Protein AF-A0A699RE04-F1 (afdb_monomer_lite)

pLDDT: mean 71.8, std 10.58, range [50.25, 88.62]

Organism: Tanacetum cinerariifolium (NCBI:txid118510)

Sequence (105 aa):
TIMSDSEDSTVTYTSVSSPYEGRLGDVSPGEDGPPVMPEDPYAYVVAAFQALPPPDYVPGPEEPEAPPSPVYIPYPLPAAASPTTDSPGYIPESDPYEDPEDDDD

Foldseek 3Di:
DDDDPCPPPDDDDDDDDDPDPPPPPDDDPPDDPDPDCPPDVCVVVVVVCVPDDDDPDDPDPDDPDDDDDDDDDDDPDDDDPDPPPPDDDDDPPDDDPPDPDDDDD

Secondary structure (DSSP, 8-state):
---------------------------------SPP--SSTTHHHHHHHHHSPPP--PPPPPPPPPPPPP--PPPPPPP-----S-SPPPP--------------

Structure (mmCIF, N/CA/C/O backbone):
data_AF-A0A699RE04-F1
#
_entry.id   AF-A0A699RE04-F1
#
loop_
_atom_site.group_PDB
_atom_site.id
_atom_site.type_symbol
_atom_site.label_atom_id
_atom_site.label_alt_id
_atom_site.label_comp_id
_atom_site.label_asym_id
_atom_site.label_entity_id
_atom_site.label_seq_id
_atom_site.pdbx_PDB_ins_code
_atom_site.Cartn_x
_atom_site.Cartn_y
_atom_site.Cartn_z
_atom_site.occupancy
_atom_site.B_iso_or_equiv
_atom_site.auth_seq_id
_atom_site.auth_comp_id
_atom_site.auth_asym_id
_atom_site.auth_atom_id
_atom_site.pdbx_PDB_model_num
ATOM 1 N N . THR A 1 1 ? 17.978 -18.921 51.648 1.00 53.50 1 THR A N 1
ATOM 2 C CA . THR A 1 1 ? 18.077 -19.986 50.637 1.00 53.50 1 THR A CA 1
ATOM 3 C C . THR A 1 1 ? 18.324 -19.342 49.297 1.00 53.50 1 THR A C 1
ATOM 5 O O . THR A 1 1 ? 17.577 -18.448 48.938 1.00 53.50 1 THR A O 1
ATOM 8 N N . ILE A 1 2 ? 19.463 -19.722 48.717 1.00 64.56 2 ILE A N 1
ATOM 9 C CA . ILE A 1 2 ? 20.168 -19.280 47.502 1.00 64.56 2 ILE A CA 1
ATOM 10 C C . ILE A 1 2 ? 19.438 -18.331 46.531 1.00 64.56 2 ILE A C 1
ATOM 12 O O . ILE A 1 2 ? 18.432 -18.683 45.927 1.00 64.56 2 ILE A O 1
ATOM 16 N N . MET A 1 3 ? 20.015 -17.132 46.377 1.00 64.38 3 MET A N 1
ATOM 17 C CA . MET A 1 3 ? 19.794 -16.222 45.249 1.00 64.38 3 MET A CA 1
ATOM 18 C C . MET A 1 3 ? 20.410 -16.884 44.014 1.00 64.38 3 MET A C 1
ATOM 20 O O . MET A 1 3 ? 21.588 -17.222 44.054 1.00 64.38 3 MET A O 1
ATOM 24 N N . SER A 1 4 ? 19.628 -17.125 42.965 1.00 64.12 4 SER A N 1
ATOM 25 C CA . SER A 1 4 ? 20.145 -17.668 41.707 1.00 64.12 4 SER A CA 1
ATOM 26 C C . SER A 1 4 ? 20.984 -16.604 41.001 1.00 64.12 4 SER A C 1
ATOM 28 O O . SER A 1 4 ? 20.427 -15.647 40.465 1.00 64.12 4 SER A O 1
ATOM 30 N N . ASP A 1 5 ? 22.306 -16.750 41.005 1.00 68.00 5 ASP A N 1
ATOM 31 C CA . ASP A 1 5 ? 23.182 -16.026 40.096 1.00 68.00 5 ASP A CA 1
ATOM 32 C C . ASP A 1 5 ? 23.184 -16.774 38.760 1.00 68.00 5 ASP A C 1
ATOM 34 O O . ASP A 1 5 ? 23.815 -17.808 38.580 1.00 68.00 5 ASP A O 1
ATOM 38 N N . SER A 1 6 ? 22.373 -16.319 37.807 1.00 65.56 6 SER A N 1
ATOM 39 C CA . SER A 1 6 ? 22.404 -16.908 36.470 1.00 65.56 6 SER A CA 1
ATOM 40 C C . SER A 1 6 ? 23.647 -16.401 35.730 1.00 65.56 6 SER A C 1
ATOM 42 O O . SER A 1 6 ? 23.565 -15.441 34.963 1.00 65.56 6 SER A O 1
ATOM 44 N N . GLU A 1 7 ? 24.797 -17.027 35.970 1.00 63.75 7 GLU A N 1
ATOM 45 C CA . GLU A 1 7 ? 26.047 -16.792 35.231 1.00 63.75 7 GLU A CA 1
ATOM 46 C C . GLU A 1 7 ? 26.128 -17.555 33.888 1.00 63.75 7 GLU A C 1
ATOM 48 O O . GLU A 1 7 ? 27.108 -17.439 33.162 1.00 63.75 7 GLU A O 1
ATOM 53 N N . ASP A 1 8 ? 25.065 -18.259 33.482 1.00 63.31 8 ASP A N 1
ATOM 54 C CA . ASP A 1 8 ? 25.083 -19.155 32.312 1.00 63.31 8 ASP A CA 1
ATOM 55 C C . ASP A 1 8 ? 24.355 -18.642 31.054 1.00 63.31 8 ASP A C 1
ATOM 57 O O . ASP A 1 8 ? 24.116 -19.399 30.110 1.00 63.31 8 ASP A O 1
ATOM 61 N N . SER A 1 9 ? 24.008 -17.354 30.960 1.00 63.91 9 SER A N 1
ATOM 62 C CA . SER A 1 9 ? 23.403 -16.821 29.724 1.00 63.91 9 SER A CA 1
ATOM 63 C C . SER A 1 9 ? 24.468 -16.406 28.701 1.00 63.91 9 SER A C 1
ATOM 65 O O . SER A 1 9 ? 24.624 -15.235 28.358 1.00 63.91 9 SER A O 1
ATOM 67 N N . THR A 1 10 ? 25.229 -17.383 28.206 1.00 73.00 10 THR A N 1
ATOM 68 C CA . THR A 1 10 ? 26.146 -17.176 27.076 1.00 73.00 10 THR A CA 1
ATOM 69 C C . THR A 1 10 ? 25.384 -17.382 25.770 1.00 73.00 10 THR A C 1
ATOM 71 O O . THR A 1 10 ? 25.147 -18.508 25.330 1.00 73.00 10 THR A O 1
ATOM 74 N N . VAL A 1 11 ? 24.987 -16.279 25.134 1.00 71.44 11 VAL A N 1
ATOM 75 C CA . VAL A 1 11 ? 24.393 -16.296 23.790 1.00 71.44 11 VAL A CA 1
ATOM 76 C C . VAL A 1 11 ? 25.486 -16.641 22.776 1.00 71.44 11 VAL A C 1
ATOM 78 O O . VAL A 1 11 ? 26.400 -15.854 22.535 1.00 71.44 11 VAL A O 1
ATOM 81 N N . THR A 1 12 ? 25.401 -17.827 22.174 1.00 73.19 12 THR A N 1
ATOM 82 C CA . THR A 1 12 ? 26.295 -18.242 21.087 1.00 73.19 12 THR A CA 1
ATOM 83 C C . THR A 1 12 ? 25.720 -17.792 19.746 1.00 73.19 12 THR A C 1
ATOM 85 O O . THR A 1 12 ? 24.681 -18.268 19.295 1.00 73.19 12 THR A O 1
ATOM 88 N N . TYR A 1 13 ? 26.393 -16.848 19.088 1.00 62.84 13 TYR A N 1
ATOM 89 C CA . TYR A 1 13 ? 26.026 -16.418 17.741 1.00 62.84 13 TYR A CA 1
ATOM 90 C C . TYR A 1 13 ? 26.553 -17.434 16.723 1.00 62.84 13 TYR A C 1
ATOM 92 O O . TYR A 1 13 ? 27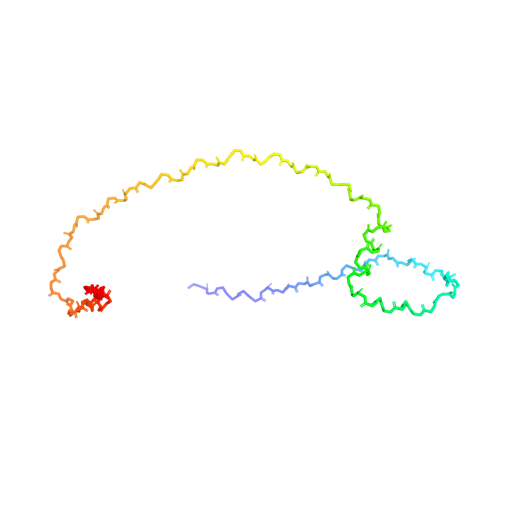.755 -17.514 16.474 1.00 62.84 13 TYR A O 1
ATOM 100 N N . THR A 1 14 ? 25.659 -18.222 16.127 1.00 78.69 14 THR A N 1
ATOM 101 C CA . THR A 1 14 ? 25.995 -19.102 14.999 1.00 78.69 14 THR A CA 1
ATOM 102 C C . THR A 1 14 ? 25.825 -18.290 13.717 1.00 78.69 14 THR A C 1
ATOM 104 O O . THR A 1 14 ? 24.699 -17.976 13.329 1.00 78.69 14 THR A O 1
ATOM 107 N N . SER A 1 15 ? 26.929 -17.902 13.079 1.00 77.00 15 SER A N 1
ATOM 108 C CA . SER A 1 15 ? 26.884 -17.269 11.759 1.00 77.00 15 SER A CA 1
ATOM 109 C C . SER A 1 15 ? 26.867 -18.366 10.700 1.00 77.00 15 SER A C 1
ATOM 111 O O . SER A 1 15 ? 27.844 -19.098 10.539 1.00 77.00 15 SER A O 1
ATOM 113 N N . VAL A 1 16 ? 25.733 -18.523 10.022 1.00 76.75 16 VAL A N 1
ATOM 114 C CA . VAL A 1 16 ? 25.569 -19.493 8.937 1.00 76.75 16 VAL A CA 1
ATOM 115 C C . VAL A 1 16 ? 26.074 -18.835 7.657 1.00 76.75 16 VAL A C 1
ATOM 117 O O . VAL A 1 16 ? 25.447 -17.907 7.149 1.00 76.75 16 VAL A O 1
ATOM 120 N N . SER A 1 17 ? 27.219 -19.281 7.140 1.00 67.25 17 SER A N 1
ATOM 121 C CA . SER A 1 17 ? 27.681 -18.851 5.821 1.00 67.25 17 SER A CA 1
ATOM 122 C C . SER A 1 17 ? 26.825 -19.507 4.738 1.00 67.25 17 SER A C 1
ATOM 124 O O . SER A 1 17 ? 26.578 -20.714 4.752 1.00 67.25 17 SER A O 1
ATOM 126 N N . SER A 1 18 ? 26.347 -18.710 3.786 1.00 70.88 18 SER A N 1
ATOM 127 C CA . SER A 1 18 ? 25.680 -19.225 2.596 1.00 70.88 18 SER A CA 1
ATOM 128 C C . SER A 1 18 ? 26.721 -19.825 1.639 1.00 70.88 18 SER A C 1
ATOM 130 O O . SER A 1 18 ? 27.759 -19.205 1.392 1.00 70.88 18 SER A O 1
ATOM 132 N N . PRO A 1 19 ? 26.481 -21.013 1.056 1.00 71.75 19 PRO A N 1
ATOM 133 C CA . PRO A 1 19 ? 27.315 -21.520 -0.016 1.00 71.75 19 PRO A CA 1
ATOM 134 C C . PRO A 1 19 ? 26.799 -20.915 -1.322 1.00 71.75 19 PRO A C 1
ATOM 136 O O . PRO A 1 19 ? 25.922 -21.474 -1.977 1.00 71.75 19 PRO A O 1
ATOM 139 N N . TYR A 1 20 ? 27.314 -19.750 -1.702 1.00 50.25 20 TYR A N 1
ATOM 140 C CA . TYR A 1 20 ? 27.157 -19.272 -3.072 1.00 50.25 20 TYR A CA 1
ATOM 141 C C . TYR A 1 20 ? 28.520 -18.883 -3.635 1.00 50.25 20 TYR A C 1
ATOM 143 O O . TYR A 1 20 ? 28.832 -17.711 -3.821 1.00 50.25 20 TYR A O 1
ATOM 151 N N . GLU A 1 21 ? 29.329 -19.892 -3.968 1.00 65.12 21 GLU A N 1
ATOM 152 C CA . GLU A 1 21 ? 30.332 -19.753 -5.031 1.00 65.12 21 GLU A CA 1
ATOM 153 C C . GLU A 1 21 ? 29.609 -19.703 -6.388 1.00 65.12 21 GLU A C 1
ATOM 155 O O . GLU A 1 21 ? 29.764 -20.552 -7.265 1.00 65.12 21 GLU A O 1
ATOM 160 N N . GLY A 1 22 ? 28.767 -18.687 -6.563 1.00 55.16 22 GLY A N 1
ATOM 161 C CA . GLY A 1 22 ? 28.291 -18.289 -7.871 1.00 55.16 22 GLY A CA 1
ATOM 162 C C . GLY A 1 22 ? 29.416 -17.527 -8.531 1.00 55.16 22 GLY A C 1
ATOM 163 O O . GLY A 1 22 ? 29.540 -16.324 -8.333 1.00 55.16 22 GLY A O 1
ATOM 164 N N . ARG A 1 23 ? 30.258 -18.243 -9.277 1.00 64.69 23 ARG A N 1
ATOM 165 C CA . ARG A 1 23 ? 31.191 -17.694 -10.262 1.00 64.69 23 ARG A CA 1
ATOM 166 C C . ARG A 1 23 ? 30.488 -16.565 -11.026 1.00 64.69 23 ARG A C 1
ATOM 168 O O . ARG A 1 23 ? 29.747 -16.840 -11.968 1.00 64.69 23 ARG A O 1
ATOM 175 N N . LEU A 1 24 ? 30.716 -15.314 -10.616 1.00 61.47 24 LEU A N 1
ATOM 176 C CA . LEU A 1 24 ? 30.364 -14.115 -11.371 1.00 61.47 24 LEU A CA 1
ATOM 177 C C . LEU A 1 24 ? 31.304 -14.099 -12.572 1.00 61.47 24 LEU A C 1
ATOM 179 O O . LEU A 1 24 ? 32.355 -13.464 -12.578 1.00 61.47 24 LEU A O 1
ATOM 183 N N . GLY A 1 25 ? 30.972 -14.956 -13.535 1.00 54.69 25 GLY A N 1
ATOM 184 C CA . GLY A 1 25 ? 31.549 -14.943 -14.854 1.00 54.69 25 GLY A CA 1
ATOM 185 C C . GLY A 1 25 ? 31.313 -13.558 -15.418 1.00 54.69 25 GLY A C 1
ATOM 186 O O . GLY A 1 25 ? 30.172 -13.162 -15.615 1.00 54.69 25 GLY A O 1
ATOM 187 N N . ASP A 1 26 ? 32.421 -12.855 -15.587 1.00 58.59 26 ASP A N 1
ATOM 188 C CA . ASP A 1 26 ? 32.671 -11.813 -16.567 1.00 58.59 26 ASP A CA 1
ATOM 189 C C . ASP A 1 26 ? 31.662 -11.827 -17.726 1.00 58.59 26 ASP A C 1
ATOM 191 O O . ASP A 1 26 ? 31.820 -12.529 -18.725 1.00 58.59 26 ASP A O 1
ATOM 195 N N . VAL A 1 27 ? 30.580 -11.078 -17.548 1.00 60.72 27 VAL A N 1
ATOM 196 C CA . VAL A 1 27 ? 29.737 -10.597 -18.632 1.00 60.72 27 VAL A CA 1
ATOM 197 C C . VAL A 1 27 ? 29.517 -9.127 -18.326 1.00 60.72 27 VAL A C 1
ATOM 199 O O . VAL A 1 27 ? 28.489 -8.740 -17.777 1.00 60.72 27 VAL A O 1
ATOM 202 N N . SER A 1 28 ? 30.532 -8.312 -18.617 1.00 60.81 28 SER A N 1
ATOM 203 C CA . SER A 1 28 ? 30.337 -6.873 -18.783 1.00 60.81 28 SER A CA 1
ATOM 204 C C . SER A 1 28 ? 29.307 -6.668 -19.896 1.00 60.81 28 SER A C 1
ATOM 206 O O . SER A 1 28 ? 29.614 -6.992 -21.049 1.00 60.81 28 SER A O 1
ATOM 208 N N . PRO A 1 29 ? 28.092 -6.158 -19.611 1.00 60.97 29 PRO A N 1
ATOM 209 C CA . PRO A 1 29 ? 27.265 -5.629 -20.677 1.00 60.97 29 PRO A CA 1
ATOM 210 C C . PRO A 1 29 ? 28.048 -4.455 -21.270 1.00 60.97 29 PRO A C 1
ATOM 212 O O . PRO A 1 29 ? 28.487 -3.561 -20.548 1.00 60.97 29 PRO A O 1
ATOM 215 N N . GLY A 1 30 ? 28.331 -4.538 -22.567 1.00 59.16 30 GLY A N 1
ATOM 216 C CA . GLY A 1 30 ? 29.074 -3.507 -23.276 1.00 59.16 30 GLY A CA 1
ATOM 217 C C . GLY A 1 30 ? 28.469 -2.125 -23.038 1.00 59.16 30 GLY A C 1
ATOM 218 O O . GLY A 1 30 ? 27.253 -1.977 -23.065 1.00 59.16 30 GLY A O 1
ATOM 219 N N . GLU A 1 31 ? 29.367 -1.174 -22.780 1.00 62.91 31 GLU A N 1
ATOM 220 C CA . GLU A 1 31 ? 29.209 0.283 -22.795 1.00 62.91 31 GLU A CA 1
ATOM 221 C C . GLU A 1 31 ? 27.768 0.823 -22.801 1.00 62.91 31 GLU A C 1
ATOM 223 O O . GLU A 1 31 ? 27.213 1.153 -23.845 1.00 62.91 31 GLU A O 1
ATOM 228 N N . ASP A 1 32 ? 27.220 1.047 -21.613 1.00 61.47 32 ASP A N 1
ATOM 229 C CA . ASP A 1 32 ? 26.537 2.309 -21.341 1.00 61.47 32 ASP A CA 1
ATOM 230 C C . ASP A 1 32 ? 27.261 2.920 -20.140 1.00 61.47 32 ASP A C 1
ATOM 232 O O . ASP A 1 32 ? 27.710 2.192 -19.248 1.00 61.47 32 ASP A O 1
ATOM 236 N N . GLY A 1 33 ? 27.502 4.227 -20.156 1.00 67.56 33 GLY A N 1
ATOM 237 C CA . GLY A 1 33 ? 28.203 4.906 -19.065 1.00 67.56 33 GLY A CA 1
ATOM 238 C C . GLY A 1 33 ? 27.516 4.686 -17.707 1.00 67.56 33 GLY A C 1
ATOM 239 O O . GLY A 1 33 ? 26.447 4.079 -17.638 1.00 67.56 33 GLY A O 1
ATOM 240 N N . PRO A 1 34 ? 28.083 5.190 -16.592 1.00 63.12 34 PRO A N 1
ATOM 241 C CA . PRO A 1 34 ? 27.327 5.234 -15.343 1.00 63.12 34 PRO A CA 1
ATOM 242 C C . PRO A 1 34 ? 25.951 5.853 -15.643 1.00 63.12 34 PRO A C 1
ATOM 244 O O . PRO A 1 34 ? 25.925 6.895 -16.309 1.00 63.12 34 PRO A O 1
ATOM 247 N N . PRO A 1 35 ? 24.837 5.211 -15.235 1.00 63.69 35 PRO A N 1
ATOM 248 C CA . PRO A 1 35 ? 23.506 5.644 -15.627 1.00 63.69 35 PRO A CA 1
ATOM 249 C C . PRO A 1 35 ? 23.371 7.124 -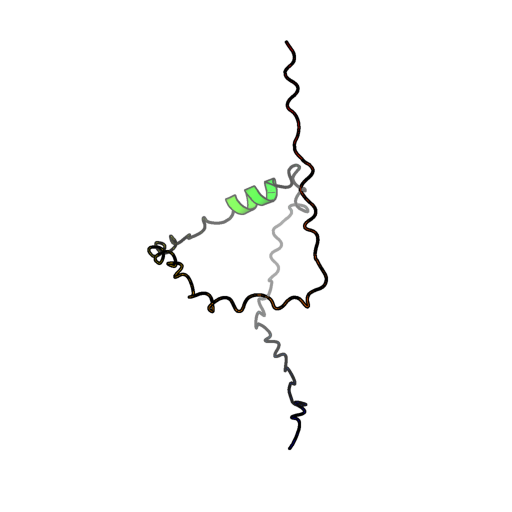15.306 1.00 63.69 35 PRO A C 1
ATOM 251 O O . PRO A 1 35 ? 23.636 7.545 -14.175 1.00 63.69 35 PRO A O 1
ATOM 254 N N . VAL A 1 36 ? 23.040 7.912 -16.331 1.00 72.31 36 VAL A N 1
ATOM 255 C CA . VAL A 1 36 ? 22.771 9.340 -16.182 1.00 72.31 36 VAL A CA 1
ATOM 256 C C . VAL A 1 36 ? 21.750 9.452 -15.060 1.00 72.31 36 VAL A C 1
ATOM 258 O O . VAL A 1 36 ? 20.673 8.865 -15.159 1.00 72.31 36 VAL A O 1
ATOM 261 N N . MET A 1 37 ? 22.125 10.114 -13.960 1.00 73.38 37 MET A N 1
ATOM 262 C CA . MET A 1 37 ? 21.202 10.379 -12.860 1.00 73.38 37 MET A CA 1
ATOM 263 C C . MET A 1 37 ? 19.966 11.016 -13.486 1.00 73.38 37 MET A C 1
ATOM 265 O O . MET A 1 37 ? 20.112 12.099 -14.061 1.00 73.38 37 MET A O 1
ATOM 269 N N . PRO A 1 38 ? 18.799 10.352 -13.452 1.00 75.25 38 PRO A N 1
ATOM 270 C CA . PRO A 1 38 ? 17.638 10.889 -14.125 1.00 75.25 38 PRO A CA 1
ATOM 271 C C . PRO A 1 38 ? 17.333 12.258 -13.527 1.00 75.25 38 PRO A C 1
ATOM 273 O O . PRO A 1 38 ? 17.460 12.461 -12.315 1.00 75.25 38 PRO A O 1
ATOM 276 N N . GLU A 1 39 ? 16.934 13.197 -14.378 1.00 80.38 39 GLU A N 1
ATOM 277 C CA . GLU A 1 39 ? 16.577 14.552 -13.958 1.00 80.38 39 GLU A CA 1
ATOM 278 C C . GLU A 1 39 ? 15.453 14.531 -12.910 1.00 80.38 39 GLU A C 1
ATOM 280 O O . GLU A 1 39 ? 15.368 15.414 -12.058 1.00 80.38 39 GLU A O 1
ATOM 285 N N . ASP A 1 40 ? 14.626 13.484 -12.955 1.00 86.25 40 ASP A N 1
ATOM 286 C CA . ASP A 1 40 ? 13.661 13.132 -11.927 1.00 86.25 40 ASP A CA 1
ATOM 287 C C . ASP A 1 40 ? 14.160 11.930 -11.094 1.00 86.25 40 ASP A C 1
ATOM 289 O O . ASP A 1 40 ? 14.210 10.804 -11.603 1.00 86.25 40 ASP A O 1
ATOM 293 N N . PRO A 1 41 ? 14.458 12.116 -9.794 1.00 85.06 41 PRO A N 1
ATOM 294 C CA . PRO A 1 41 ? 14.829 11.034 -8.880 1.00 85.06 41 PRO A CA 1
ATOM 295 C C . PRO A 1 41 ? 13.830 9.864 -8.837 1.00 85.06 41 PRO A C 1
ATOM 297 O O . PRO A 1 41 ? 14.226 8.730 -8.554 1.00 85.06 41 PRO A O 1
ATOM 300 N N . TYR A 1 42 ? 12.548 10.104 -9.131 1.00 86.12 42 TYR A N 1
ATOM 301 C CA . TYR A 1 42 ? 11.518 9.064 -9.153 1.00 86.12 42 TYR A CA 1
ATOM 302 C C . TYR A 1 42 ? 11.459 8.294 -10.476 1.00 86.12 42 TYR A C 1
ATOM 304 O O . TYR A 1 42 ? 10.875 7.209 -10.515 1.00 86.12 42 TYR A O 1
ATOM 312 N N . ALA A 1 43 ? 12.103 8.771 -11.545 1.00 88.62 43 ALA A N 1
ATOM 313 C CA . ALA A 1 43 ? 12.111 8.067 -12.827 1.00 88.62 43 ALA A CA 1
ATOM 314 C C . ALA A 1 43 ? 12.810 6.703 -12.731 1.00 88.62 43 ALA A C 1
ATOM 316 O O . ALA A 1 43 ? 12.358 5.744 -13.353 1.00 88.62 43 ALA A O 1
ATOM 317 N N . TYR A 1 44 ? 13.848 6.581 -11.895 1.00 81.94 44 TYR A N 1
ATOM 318 C CA . TYR A 1 44 ? 14.478 5.288 -11.602 1.00 81.94 44 TYR A CA 1
ATOM 319 C C . TYR A 1 44 ? 13.484 4.305 -10.971 1.00 81.94 44 TYR A C 1
ATOM 321 O O . TYR A 1 44 ? 13.424 3.142 -11.361 1.00 81.94 44 TYR A O 1
ATOM 329 N N . VAL A 1 45 ? 12.665 4.783 -10.031 1.00 86.75 45 VAL A N 1
ATOM 330 C CA . VAL A 1 45 ? 11.643 3.974 -9.357 1.00 86.75 45 VAL A CA 1
ATOM 331 C C . VAL A 1 45 ? 10.604 3.498 -10.371 1.00 86.75 45 VAL A C 1
ATOM 333 O O . VAL A 1 45 ? 10.314 2.306 -10.445 1.00 86.75 45 VAL A O 1
ATOM 336 N N . VAL A 1 46 ? 10.097 4.406 -11.207 1.00 87.88 46 VAL A N 1
ATOM 337 C CA . VAL A 1 46 ? 9.118 4.084 -12.255 1.00 87.88 46 VAL A CA 1
ATOM 338 C C . VAL A 1 46 ? 9.688 3.083 -13.265 1.00 87.88 46 VAL A C 1
ATOM 340 O O . VAL A 1 46 ? 9.041 2.075 -13.548 1.00 87.88 46 VAL A O 1
ATOM 343 N N . ALA A 1 47 ? 10.897 3.319 -13.778 1.00 85.88 47 ALA A N 1
ATOM 344 C CA . ALA A 1 47 ? 11.543 2.432 -14.743 1.00 85.88 47 ALA A CA 1
ATOM 345 C C . ALA A 1 47 ? 11.816 1.042 -14.152 1.00 85.88 47 ALA A C 1
ATOM 347 O O . ALA A 1 47 ? 11.570 0.033 -14.813 1.00 85.88 47 ALA A O 1
ATOM 348 N N . ALA A 1 48 ? 12.254 0.974 -12.891 1.00 84.38 48 ALA A N 1
ATOM 349 C CA . ALA A 1 48 ? 12.458 -0.290 -12.194 1.00 84.38 48 ALA A CA 1
ATOM 350 C C . ALA A 1 48 ? 11.146 -1.082 -12.072 1.00 84.38 48 ALA A C 1
ATOM 352 O O . ALA A 1 48 ? 11.124 -2.267 -12.392 1.00 84.38 48 ALA A O 1
ATOM 353 N N . PHE A 1 49 ? 10.035 -0.441 -11.696 1.00 84.81 49 PHE A N 1
ATOM 354 C CA . PHE A 1 49 ? 8.732 -1.116 -11.629 1.00 84.81 49 PHE A CA 1
ATOM 355 C C . PHE A 1 49 ? 8.188 -1.538 -13.001 1.00 84.81 49 PHE A C 1
ATOM 357 O O . PHE A 1 49 ? 7.499 -2.550 -13.079 1.00 84.81 49 PHE A O 1
ATOM 364 N N . GLN A 1 50 ? 8.502 -0.812 -14.079 1.00 85.00 50 GLN A N 1
ATOM 365 C CA . GLN A 1 50 ? 8.118 -1.193 -15.448 1.00 85.00 50 GLN A CA 1
ATOM 366 C C . GLN A 1 50 ? 8.957 -2.347 -16.016 1.00 85.00 50 GLN A C 1
ATOM 368 O O . GLN A 1 50 ? 8.473 -3.096 -16.862 1.00 85.00 50 GLN A O 1
ATOM 373 N N . ALA A 1 51 ? 10.212 -2.479 -15.581 1.00 83.75 51 ALA A N 1
ATOM 374 C CA . ALA A 1 51 ? 11.105 -3.557 -16.002 1.00 83.75 51 ALA A CA 1
ATOM 375 C C . ALA A 1 51 ? 10.872 -4.866 -15.228 1.00 83.75 51 ALA A C 1
ATOM 377 O O . ALA A 1 51 ? 11.246 -5.940 -15.704 1.00 83.75 51 ALA A O 1
ATOM 378 N N . LEU A 1 52 ? 10.277 -4.788 -14.036 1.00 84.69 52 LEU A N 1
ATOM 379 C CA . LEU A 1 52 ? 9.932 -5.959 -13.240 1.00 84.69 52 LEU A CA 1
ATOM 380 C C . LEU A 1 52 ? 8.642 -6.617 -13.759 1.00 84.69 52 LEU A C 1
ATOM 382 O O . LEU A 1 52 ? 7.712 -5.924 -14.175 1.00 84.69 52 LEU A O 1
ATOM 386 N N . PRO A 1 53 ? 8.548 -7.958 -13.721 1.00 84.56 53 PRO A N 1
ATOM 387 C CA . PRO A 1 53 ? 7.279 -8.630 -13.961 1.00 84.56 53 PRO A CA 1
ATOM 388 C C . PRO A 1 53 ? 6.237 -8.177 -12.922 1.00 84.56 53 PRO A C 1
ATOM 390 O O . PRO A 1 53 ? 6.610 -7.838 -11.793 1.00 84.56 53 PRO A O 1
ATOM 393 N N . PRO A 1 54 ? 4.935 -8.180 -13.273 1.00 81.56 54 PRO A N 1
ATOM 394 C CA . PRO A 1 54 ? 3.888 -7.833 -12.322 1.00 81.56 54 PRO A CA 1
ATOM 395 C C . PRO A 1 54 ? 3.994 -8.739 -11.086 1.00 81.56 54 PRO A C 1
ATOM 397 O O . PRO A 1 54 ? 4.245 -9.940 -11.238 1.00 81.56 54 PRO A O 1
ATOM 400 N N . PRO A 1 55 ? 3.829 -8.190 -9.869 1.00 79.25 55 PRO A N 1
ATOM 401 C CA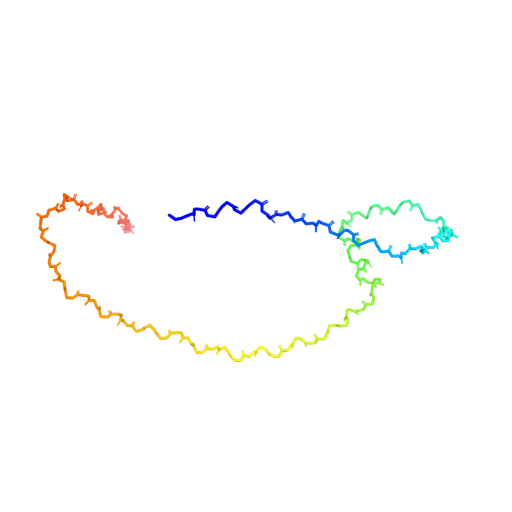 . PRO A 1 55 ? 3.851 -9.005 -8.668 1.00 79.25 55 PRO A CA 1
ATOM 402 C C . PRO A 1 55 ? 2.715 -10.025 -8.741 1.00 79.25 55 PRO A C 1
ATOM 404 O O . PRO A 1 55 ? 1.579 -9.677 -9.065 1.00 79.25 55 PRO A O 1
ATOM 407 N N . ASP A 1 56 ? 3.019 -11.276 -8.411 1.00 84.56 56 ASP A N 1
ATOM 408 C CA . ASP A 1 56 ? 2.020 -12.335 -8.278 1.00 84.56 56 ASP A CA 1
ATOM 409 C C . ASP A 1 56 ? 1.279 -12.162 -6.942 1.00 84.56 56 ASP A C 1
ATOM 411 O O . ASP A 1 56 ? 1.487 -12.896 -5.973 1.00 84.56 56 ASP A O 1
ATOM 415 N N . TYR A 1 57 ? 0.509 -11.073 -6.838 1.00 81.88 57 TYR A N 1
ATOM 416 C CA . TYR A 1 57 ? -0.247 -10.753 -5.635 1.00 81.88 57 TYR A CA 1
ATOM 417 C C . TYR A 1 57 ? -1.415 -11.727 -5.513 1.00 81.88 57 TYR A C 1
ATOM 419 O O . TYR A 1 57 ? -2.451 -11.578 -6.161 1.00 81.88 57 TYR A O 1
ATOM 427 N N . VAL A 1 58 ? -1.244 -12.724 -4.651 1.00 88.19 58 VAL A N 1
ATOM 428 C CA . VAL A 1 58 ? -2.340 -13.576 -4.201 1.00 88.19 58 VAL A CA 1
ATOM 429 C C . VAL A 1 58 ? -3.267 -12.707 -3.346 1.00 88.19 58 VAL A C 1
ATOM 431 O O . VAL A 1 58 ? -2.784 -12.125 -2.370 1.00 88.19 58 VAL A O 1
ATOM 434 N N . PRO A 1 59 ? -4.569 -12.587 -3.683 1.00 85.69 59 PRO A N 1
ATOM 435 C CA . PRO A 1 59 ? -5.520 -11.877 -2.840 1.00 85.69 59 PRO A CA 1
ATOM 436 C C . PRO A 1 59 ? -5.402 -12.370 -1.399 1.00 85.69 59 PRO A C 1
ATOM 438 O O . PRO A 1 59 ? -5.416 -13.579 -1.150 1.00 85.69 59 PRO A O 1
ATOM 441 N N . GLY A 1 60 ? -5.233 -11.433 -0.463 1.00 83.56 60 GLY A N 1
ATOM 442 C CA . GLY A 1 60 ? -5.213 -11.759 0.956 1.00 83.56 60 GLY A CA 1
ATOM 443 C C . GLY A 1 60 ? -6.495 -12.500 1.352 1.00 83.56 60 GLY A C 1
ATOM 444 O O . GLY A 1 60 ? -7.532 -12.300 0.713 1.00 83.56 60 GLY A O 1
ATOM 445 N N . PRO A 1 61 ? -6.442 -13.373 2.372 1.00 84.19 61 PRO A N 1
ATOM 446 C CA . PRO A 1 61 ? -7.646 -14.028 2.863 1.00 84.19 61 PRO A CA 1
ATOM 447 C C . PRO A 1 61 ? -8.681 -12.973 3.263 1.00 84.19 61 PRO A C 1
ATOM 449 O O . PRO A 1 61 ? -8.317 -11.904 3.755 1.00 84.19 61 PRO A O 1
ATOM 452 N N . GLU A 1 62 ? -9.961 -13.285 3.054 1.00 83.31 62 GLU A N 1
ATOM 453 C CA . GLU A 1 62 ? -11.052 -12.458 3.567 1.00 83.31 62 GLU A CA 1
ATOM 454 C C . GLU A 1 62 ? -10.843 -12.263 5.074 1.00 83.31 62 GLU A C 1
ATOM 456 O O . GLU A 1 62 ? -10.606 -13.229 5.807 1.00 83.31 62 GLU A O 1
ATOM 461 N N . GLU A 1 63 ? -10.846 -11.004 5.520 1.00 80.56 63 GLU A N 1
ATOM 462 C CA . GLU A 1 63 ? -10.710 -10.686 6.938 1.00 80.56 63 GLU A CA 1
ATOM 463 C C . GLU A 1 63 ? -11.847 -11.385 7.697 1.00 80.56 63 GLU A C 1
ATOM 465 O O . GLU A 1 63 ? -13.003 -11.309 7.265 1.00 80.56 63 GLU A O 1
ATOM 470 N N . PRO A 1 64 ? -11.554 -12.107 8.793 1.00 82.00 64 PRO A N 1
ATOM 471 C CA . PRO A 1 64 ? -12.609 -12.704 9.593 1.00 82.00 64 PRO A CA 1
ATOM 472 C C . PRO A 1 64 ? -13.550 -11.613 10.109 1.00 82.00 64 PRO A C 1
ATOM 474 O O . PRO A 1 64 ? -13.120 -10.500 10.408 1.00 82.00 64 PRO A O 1
ATOM 477 N N . GLU A 1 65 ? -14.835 -11.950 10.252 1.00 82.94 65 GLU A N 1
ATOM 478 C CA . GLU A 1 65 ? -15.798 -11.066 10.907 1.00 82.94 65 GLU A CA 1
ATOM 479 C C . GLU A 1 65 ? -15.232 -10.619 12.261 1.00 82.94 65 GLU A C 1
ATOM 481 O O . GLU A 1 65 ? -14.759 -11.442 13.056 1.00 82.94 65 GLU A O 1
ATOM 486 N N . ALA A 1 66 ? -15.224 -9.303 12.487 1.00 85.62 66 ALA A N 1
ATOM 487 C CA . ALA A 1 66 ? -14.643 -8.724 13.684 1.00 85.62 66 ALA A CA 1
ATOM 488 C C . ALA A 1 66 ? -15.270 -9.365 14.935 1.00 85.62 66 ALA A C 1
ATOM 490 O O . ALA A 1 66 ? -16.489 -9.564 14.984 1.00 85.62 66 ALA A O 1
ATOM 491 N N . PRO A 1 67 ? -14.470 -9.677 15.971 1.00 85.56 67 PRO A N 1
ATOM 492 C CA . PRO A 1 67 ? -15.032 -10.154 17.221 1.00 85.56 67 PRO A CA 1
ATOM 493 C C . PRO A 1 67 ? -16.007 -9.104 17.781 1.00 85.56 67 PRO A C 1
ATOM 495 O O . PRO A 1 67 ? -15.796 -7.900 17.590 1.00 85.56 67 PRO A O 1
ATOM 498 N N . PRO A 1 68 ? -17.064 -9.530 18.497 1.00 86.12 68 PRO A N 1
ATOM 499 C CA . PRO A 1 68 ? -17.998 -8.596 19.107 1.00 86.12 68 PRO A CA 1
ATOM 500 C C . PRO A 1 68 ? -17.255 -7.628 20.033 1.00 86.12 68 PRO A C 1
ATOM 502 O O . PRO A 1 68 ? -16.321 -8.014 20.742 1.00 86.12 68 PRO A O 1
ATOM 505 N N . SER A 1 69 ? -17.680 -6.363 20.037 1.00 85.94 69 SER A N 1
ATOM 506 C CA . SER A 1 69 ? -17.095 -5.342 20.905 1.00 85.94 69 SER A CA 1
ATOM 507 C C . SER A 1 69 ? -17.185 -5.761 22.381 1.00 85.94 69 SER A C 1
ATOM 509 O O . SER A 1 69 ? -18.193 -6.347 22.791 1.00 85.94 69 SER A O 1
ATOM 511 N N . PRO A 1 70 ? -16.165 -5.459 23.206 1.00 85.06 70 PRO A N 1
ATOM 512 C CA . PRO A 1 70 ? -16.198 -5.797 24.622 1.00 85.06 70 PRO A CA 1
ATOM 513 C C . PRO A 1 70 ? -17.356 -5.068 25.313 1.00 85.06 70 PRO A C 1
ATOM 515 O O . PRO A 1 70 ? -17.454 -3.842 25.273 1.00 85.06 70 PRO A O 1
ATOM 518 N N . VAL A 1 71 ? -18.228 -5.824 25.979 1.00 87.44 71 VAL A N 1
ATOM 519 C CA . VAL A 1 71 ? -19.256 -5.260 26.858 1.00 87.44 71 VAL A CA 1
ATOM 520 C C . VAL A 1 71 ? -18.574 -4.806 28.147 1.00 87.44 71 VAL A C 1
ATOM 522 O O . VAL A 1 71 ? -18.047 -5.627 28.898 1.00 87.44 71 VAL A O 1
ATOM 525 N N . TYR A 1 72 ? -18.581 -3.499 28.416 1.00 83.88 72 TYR A N 1
ATOM 526 C CA . TYR A 1 72 ? -18.100 -2.956 29.685 1.00 83.88 72 TYR A CA 1
ATOM 527 C C . TYR A 1 72 ? -19.113 -3.275 30.788 1.00 83.88 72 TYR A C 1
ATOM 529 O O . TYR A 1 72 ? -20.163 -2.642 30.886 1.00 83.88 72 TYR A O 1
ATOM 537 N N . ILE A 1 73 ? -18.813 -4.282 31.608 1.00 83.81 73 ILE A N 1
ATOM 538 C CA . ILE A 1 73 ? -19.581 -4.575 32.819 1.00 83.81 73 ILE A CA 1
ATOM 539 C C . ILE A 1 73 ? -19.061 -3.640 33.919 1.00 83.81 73 ILE A C 1
ATOM 541 O O . ILE A 1 73 ? -17.877 -3.728 34.254 1.00 83.81 73 ILE A O 1
ATOM 545 N N . PRO A 1 74 ? -19.898 -2.752 34.493 1.00 83.62 74 PRO A N 1
ATOM 546 C CA . PRO A 1 74 ? -19.483 -1.916 35.609 1.00 83.62 74 PRO A CA 1
ATOM 547 C C . PRO A 1 74 ? -19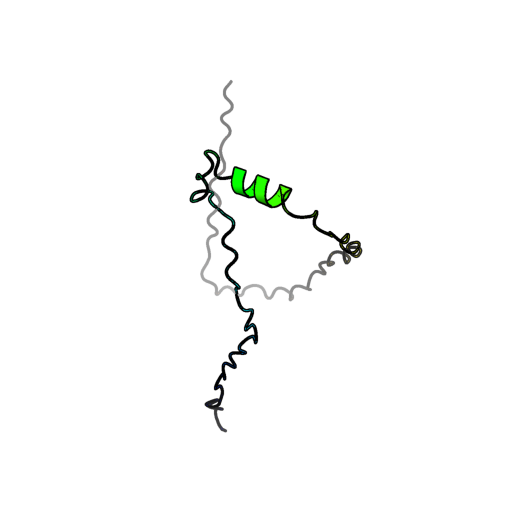.048 -2.804 36.773 1.00 83.62 74 PRO A C 1
ATOM 549 O O . PRO A 1 74 ? -19.831 -3.611 37.281 1.00 83.62 74 PRO A O 1
ATOM 552 N N . TYR A 1 75 ? -17.796 -2.660 37.200 1.00 78.62 75 TYR A N 1
ATOM 553 C CA . TYR A 1 75 ? -17.347 -3.274 38.442 1.00 78.62 75 TYR A CA 1
ATOM 554 C C . TYR A 1 75 ? -18.171 -2.692 39.599 1.00 78.62 75 TYR A C 1
ATOM 556 O O . TYR A 1 75 ? -18.362 -1.472 39.644 1.00 78.62 75 TYR A O 1
ATOM 564 N N . PRO A 1 76 ? -18.669 -3.519 40.538 1.00 79.00 76 PRO A N 1
ATOM 565 C CA . PRO A 1 76 ? -19.311 -2.994 41.729 1.00 79.00 76 PRO A CA 1
ATOM 566 C C . PRO A 1 76 ? -18.282 -2.150 42.480 1.00 79.00 76 PRO A C 1
ATOM 568 O O . PRO A 1 76 ? -17.242 -2.655 42.908 1.00 79.00 76 PRO A O 1
ATOM 571 N N . LEU A 1 77 ? -18.562 -0.852 42.603 1.00 70.00 77 LEU A N 1
ATOM 572 C CA . LEU A 1 77 ? -17.755 0.032 43.429 1.00 70.00 77 LEU A CA 1
ATOM 573 C C . LEU A 1 77 ? -17.791 -0.518 44.862 1.00 70.00 77 LEU A C 1
ATOM 575 O O . LEU A 1 77 ? -18.882 -0.846 45.346 1.00 70.00 77 LEU A O 1
ATOM 579 N N . PRO A 1 78 ? -16.642 -0.6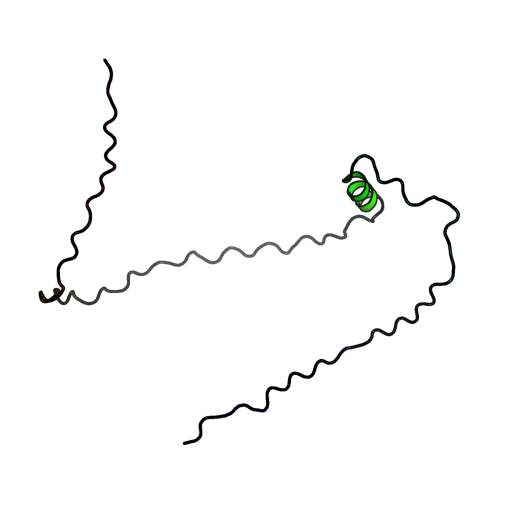46 45.553 1.00 70.69 78 PRO A N 1
ATOM 580 C CA . PRO A 1 78 ? -16.670 -0.927 46.978 1.00 70.69 78 PRO A CA 1
ATOM 581 C C . PRO A 1 78 ? -17.554 0.132 47.634 1.00 70.69 78 PRO A C 1
ATOM 583 O O . PRO A 1 78 ? -17.435 1.318 47.316 1.00 70.69 78 PRO A O 1
ATOM 586 N N . ALA A 1 79 ? -18.477 -0.310 48.496 1.00 69.31 79 ALA A N 1
ATOM 587 C CA . ALA A 1 79 ? -19.327 0.588 49.264 1.00 69.31 79 ALA A CA 1
ATOM 588 C C . ALA A 1 79 ? -18.434 1.677 49.849 1.00 69.31 79 ALA A C 1
ATOM 590 O O . ALA A 1 79 ? -17.456 1.353 50.525 1.00 69.31 79 ALA A O 1
ATOM 591 N N . ALA A 1 80 ? -18.720 2.932 49.495 1.00 59.62 80 ALA A N 1
ATOM 592 C CA . ALA A 1 80 ? -17.891 4.064 49.852 1.00 59.62 80 ALA A CA 1
ATOM 593 C C . ALA A 1 80 ? -17.633 4.030 51.361 1.00 59.62 80 ALA A C 1
ATOM 595 O O . ALA A 1 80 ? -18.508 4.352 52.165 1.00 59.62 80 ALA A O 1
ATOM 596 N N . ALA A 1 81 ? -16.427 3.620 51.751 1.00 63.66 81 ALA A N 1
ATOM 597 C CA . ALA A 1 81 ? -15.876 4.060 53.008 1.00 63.66 81 ALA A CA 1
ATOM 598 C C . ALA A 1 81 ? -15.689 5.558 52.799 1.00 63.66 81 ALA A C 1
ATOM 600 O O . ALA A 1 81 ? -14.811 5.974 52.039 1.00 63.66 81 ALA A O 1
ATOM 601 N N . SER A 1 82 ? -16.606 6.347 53.362 1.00 57.28 82 SER A N 1
ATOM 602 C CA . SER A 1 82 ? -16.493 7.799 53.403 1.00 57.28 82 SER A CA 1
ATOM 603 C C . SER A 1 82 ? -15.044 8.156 53.718 1.00 57.28 82 SER A C 1
ATOM 605 O O . SER A 1 82 ? -14.485 7.549 54.638 1.00 57.28 82 SER A O 1
ATOM 607 N N . PRO A 1 83 ? -14.416 9.095 52.994 1.00 55.22 83 PRO A N 1
ATOM 608 C CA . PRO A 1 83 ? -13.090 9.541 53.371 1.00 55.22 83 PRO A CA 1
ATOM 609 C C . PRO A 1 83 ? -13.188 10.083 54.800 1.00 55.22 83 PRO A C 1
ATOM 611 O O . PRO A 1 83 ? -13.817 11.111 55.045 1.00 55.22 83 PRO A O 1
ATOM 614 N N . THR A 1 84 ? -12.627 9.360 55.771 1.00 52.41 84 THR A N 1
ATOM 615 C CA . THR A 1 84 ? -12.330 9.950 57.070 1.00 52.41 84 THR A CA 1
ATOM 616 C C . THR A 1 84 ? -11.337 11.063 56.784 1.00 52.41 84 THR A C 1
ATOM 618 O O . THR A 1 84 ? -10.254 10.814 56.263 1.00 52.41 84 THR A O 1
ATOM 621 N N . THR A 1 85 ? -11.789 12.283 57.051 1.00 55.19 85 THR A N 1
ATOM 622 C CA . THR A 1 85 ? -11.094 13.568 57.007 1.00 55.19 85 THR A CA 1
ATOM 623 C C . THR A 1 85 ? -9.677 13.508 57.591 1.00 55.19 85 THR A C 1
ATOM 625 O O . THR A 1 85 ? -9.454 13.941 58.714 1.00 55.19 85 THR A O 1
ATOM 628 N N . ASP A 1 86 ? -8.715 12.987 56.835 1.00 62.34 86 ASP A N 1
ATOM 629 C CA . ASP A 1 86 ? -7.281 13.165 57.108 1.00 62.34 86 ASP A CA 1
ATOM 630 C C . ASP A 1 86 ? -6.458 13.420 55.835 1.00 62.34 86 ASP A C 1
ATOM 632 O O . ASP A 1 86 ? -5.233 13.438 55.856 1.00 62.34 86 ASP A O 1
ATOM 636 N N . SER A 1 87 ? -7.109 13.672 54.695 1.00 59.16 87 SER A N 1
ATOM 637 C CA . SER A 1 87 ? -6.385 14.140 53.513 1.00 59.16 87 SER A CA 1
ATOM 638 C C . SER A 1 87 ? -6.323 15.671 53.532 1.00 59.16 87 SER A C 1
ATOM 640 O O . SER A 1 87 ? -7.384 16.305 53.505 1.00 59.16 87 SER A O 1
ATOM 642 N N . PRO A 1 88 ? -5.129 16.295 53.565 1.00 59.72 88 PRO A N 1
ATOM 643 C CA . PRO A 1 88 ? -5.014 17.739 53.427 1.00 59.72 88 PRO A CA 1
ATOM 644 C C . PRO A 1 88 ? -5.535 18.142 52.042 1.00 59.72 88 PRO A C 1
ATOM 646 O O . PRO A 1 88 ? -5.257 17.482 51.041 1.00 59.72 88 PRO A O 1
ATOM 649 N N . GLY A 1 89 ? -6.377 19.175 52.031 1.00 62.62 89 GLY A N 1
ATOM 650 C CA . GLY A 1 89 ? -7.257 19.531 50.923 1.00 62.62 89 GLY A CA 1
ATOM 651 C C . GLY A 1 89 ? -6.549 19.754 49.590 1.00 62.62 89 GLY A C 1
ATOM 652 O O . GLY A 1 89 ? -5.604 20.533 49.493 1.00 62.62 89 GLY A O 1
ATOM 653 N N . TYR A 1 90 ? -7.079 19.118 48.548 1.00 64.00 90 TYR A N 1
ATOM 654 C CA . TYR A 1 90 ? -6.829 19.518 47.172 1.00 64.00 90 TYR A CA 1
ATOM 655 C C . TYR A 1 90 ? -7.923 20.512 46.776 1.00 64.00 90 TYR A C 1
ATOM 657 O O . TYR A 1 90 ? -9.106 20.167 46.793 1.00 64.00 90 TYR A O 1
ATOM 665 N N . ILE A 1 91 ? -7.544 21.754 46.476 1.00 69.88 91 ILE A N 1
ATOM 666 C CA . ILE A 1 91 ? -8.445 22.719 45.841 1.00 69.88 91 ILE A CA 1
ATOM 667 C C . ILE A 1 91 ? -8.457 22.353 44.353 1.00 69.88 91 ILE A C 1
ATOM 669 O O . ILE A 1 91 ? -7.392 22.416 43.738 1.00 69.88 91 ILE A O 1
ATOM 673 N N . PRO A 1 92 ? -9.592 21.942 43.758 1.00 64.94 92 PRO A N 1
ATOM 674 C CA . PRO A 1 92 ? -9.668 21.853 42.309 1.00 64.94 92 PRO A CA 1
ATOM 675 C C . PRO A 1 92 ? -9.547 23.278 41.762 1.00 64.94 92 PRO A C 1
ATOM 677 O O . PRO A 1 92 ? -10.386 24.127 42.063 1.00 64.94 92 PRO A O 1
ATOM 680 N N . GLU A 1 93 ? -8.473 23.553 41.021 1.00 63.03 93 GLU A N 1
ATOM 681 C CA . GLU A 1 93 ? -8.342 24.777 40.235 1.00 63.03 93 GLU A CA 1
ATOM 682 C C . GLU A 1 93 ? -9.506 24.798 39.241 1.00 63.03 93 GLU A C 1
ATOM 684 O O . GLU A 1 93 ? -9.557 24.025 38.287 1.00 63.03 93 GLU A O 1
ATOM 689 N N . SER A 1 94 ? -10.514 25.607 39.553 1.00 66.94 94 SER A N 1
ATOM 690 C CA . SER A 1 94 ? -11.653 25.868 38.689 1.00 66.94 94 SER A CA 1
ATOM 691 C C . SER A 1 94 ? -11.174 26.510 37.386 1.00 66.94 94 SER A C 1
ATOM 693 O O . SER A 1 94 ? -10.423 27.484 37.413 1.00 66.94 94 SER A O 1
ATOM 695 N N . ASP A 1 95 ? -11.636 25.926 36.286 1.00 66.62 95 ASP A N 1
ATOM 696 C CA . ASP A 1 95 ? -11.395 26.252 34.879 1.00 66.62 95 ASP A CA 1
ATOM 697 C C . ASP A 1 95 ? -11.618 27.749 34.549 1.00 66.62 95 ASP A C 1
ATOM 699 O O . ASP A 1 95 ? -12.700 28.261 34.851 1.00 66.62 95 ASP A O 1
ATOM 703 N N . PRO A 1 96 ? -10.641 28.483 33.968 1.00 63.78 96 PRO A N 1
ATOM 704 C CA . PRO A 1 96 ? -10.805 29.899 33.638 1.00 63.78 96 PRO A CA 1
ATOM 705 C C . PRO A 1 96 ? -11.137 30.189 32.164 1.00 63.78 96 PRO A C 1
ATOM 707 O O . PRO A 1 96 ? -11.175 31.363 31.806 1.00 63.78 96 PRO A O 1
ATOM 710 N N . TYR A 1 97 ? -11.370 29.195 31.301 1.00 62.31 97 TYR A N 1
ATOM 711 C CA . TYR A 1 97 ? -11.721 29.467 29.897 1.00 62.31 97 TYR A CA 1
ATOM 712 C C . TYR A 1 97 ? -13.237 29.446 29.653 1.00 62.31 97 TYR A C 1
ATOM 714 O O . TYR A 1 97 ? -13.745 28.689 28.832 1.00 62.31 97 TYR A O 1
ATOM 722 N N . GLU A 1 98 ? -13.956 30.324 30.353 1.00 63.50 98 GLU A N 1
ATOM 723 C CA . GLU A 1 98 ? -15.172 30.919 29.788 1.00 63.50 98 GLU A CA 1
ATOM 724 C C . GLU A 1 98 ? -14.719 32.091 28.911 1.00 63.50 98 GLU A C 1
ATOM 726 O O . GLU A 1 98 ? -14.286 33.127 29.415 1.00 63.50 98 GLU A O 1
ATOM 731 N N . ASP A 1 99 ? -14.748 31.882 27.599 1.00 69.62 99 ASP A N 1
ATOM 732 C CA . ASP A 1 99 ? -14.643 32.943 26.601 1.00 69.62 99 ASP A CA 1
ATOM 733 C C . ASP A 1 99 ? -16.015 33.631 26.512 1.00 69.62 99 ASP A C 1
ATOM 735 O O . ASP A 1 99 ? -16.979 32.971 26.110 1.00 69.62 99 ASP A O 1
ATOM 739 N N . PRO A 1 100 ? -16.180 34.897 26.937 1.00 67.81 100 PRO A N 1
ATOM 740 C CA . PRO A 1 100 ? -17.415 35.605 26.656 1.00 67.81 100 PRO A CA 1
ATOM 741 C C . PRO A 1 100 ? -17.440 35.936 25.160 1.00 67.81 100 PRO A C 1
ATOM 743 O O . PRO A 1 100 ? -16.629 36.730 24.691 1.00 67.81 100 PRO A O 1
ATOM 746 N N . GLU A 1 101 ? -18.367 35.333 24.408 1.00 67.12 101 GLU A N 1
ATOM 747 C CA . GLU A 1 101 ? -18.674 35.807 23.057 1.00 67.12 101 GLU A CA 1
ATOM 748 C C . GLU A 1 101 ? -19.149 37.266 23.158 1.00 67.12 101 GLU A C 1
ATOM 750 O O . GLU A 1 101 ? -20.186 37.558 23.758 1.00 67.12 101 GLU A O 1
ATOM 755 N N . ASP A 1 102 ? -18.348 38.188 22.618 1.00 64.38 102 ASP A N 1
ATOM 756 C CA . ASP A 1 102 ? -18.727 39.587 22.435 1.00 64.38 102 ASP A CA 1
ATOM 757 C C . ASP A 1 102 ? -19.837 39.654 21.367 1.00 64.38 102 ASP A C 1
ATOM 759 O O . ASP A 1 102 ? -19.584 39.572 20.163 1.00 64.38 102 ASP A O 1
ATOM 763 N N . ASP A 1 103 ? -21.081 39.786 21.829 1.00 66.44 103 ASP A N 1
ATOM 764 C CA . ASP A 1 103 ? -22.217 40.269 21.039 1.00 66.44 103 ASP A CA 1
ATOM 765 C C . ASP A 1 103 ? -21.989 41.764 20.723 1.00 66.44 103 ASP A C 1
ATOM 767 O O . ASP A 1 103 ? -22.185 42.624 21.587 1.00 66.44 103 ASP A O 1
ATOM 771 N N . ASP A 1 104 ? -21.584 42.081 19.490 1.00 70.69 104 ASP A N 1
ATOM 772 C CA . ASP A 1 104 ? -21.622 43.445 18.938 1.00 70.69 104 ASP A CA 1
ATOM 773 C C . ASP A 1 104 ? -22.946 43.663 18.162 1.00 70.69 104 ASP A C 1
ATOM 775 O O . ASP A 1 104 ? -23.272 42.915 17.235 1.00 70.69 104 ASP A O 1
ATOM 779 N N . ASP A 1 105 ? -23.684 44.700 18.582 1.00 66.88 105 ASP A N 1
ATOM 780 C CA . ASP A 1 105 ? -24.973 45.243 18.083 1.00 66.88 105 ASP A CA 1
ATOM 781 C C . ASP A 1 105 ? -24.885 45.860 16.665 1.00 66.88 105 ASP A C 1
ATOM 783 O O . ASP A 1 105 ? -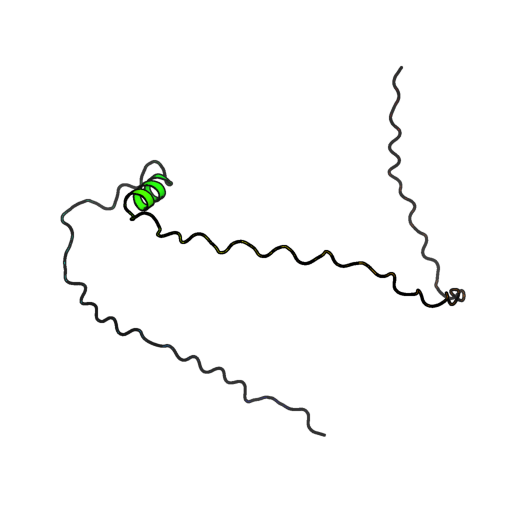23.958 46.671 16.410 1.00 66.88 105 ASP A O 1
#

Radius of gyration: 35.45 Å; chains: 1; bounding box: 58×67×80 Å